Protein AF-A0A3B8U9B1-F1 (afdb_monomer)

Secondary structure (DSSP, 8-state):
-----------------------PPPTTTTTS-HHHHHHHHHH-HHHHHHHHHTPPPPHHHHHHHHHTT--HHHHHHHHHHHT------HHHHHHHHHTT--HHHHHHHHHTT--

Mean predicted aligned error: 13.84 Å

pLDDT: mean 71.81, std 15.39, range [38.66, 90.25]

Structure (mmCIF, N/CA/C/O backbone):
data_AF-A0A3B8U9B1-F1
#
_entry.id   AF-A0A3B8U9B1-F1
#
loop_
_atom_site.group_PDB
_atom_site.id
_atom_site.type_symbol
_atom_site.label_atom_id
_atom_site.label_alt_id
_atom_site.label_comp_id
_atom_site.label_asym_id
_atom_site.label_entity_id
_atom_site.label_seq_id
_atom_site.pdbx_PDB_ins_code
_atom_site.Cartn_x
_atom_site.Cartn_y
_atom_site.Cartn_z
_atom_site.occupancy
_atom_site.B_iso_or_equiv
_atom_site.auth_seq_id
_atom_site.auth_comp_id
_atom_site.auth_asym_id
_atom_site.auth_atom_id
_atom_site.pdbx_PDB_model_num
ATOM 1 N N . MET A 1 1 ? 57.420 -2.808 -45.187 1.00 48.25 1 MET A N 1
ATOM 2 C CA . MET A 1 1 ? 58.116 -1.742 -44.426 1.00 48.25 1 MET A CA 1
ATOM 3 C C . MET A 1 1 ? 57.810 -0.392 -45.073 1.00 48.25 1 MET A C 1
ATOM 5 O O . MET A 1 1 ? 57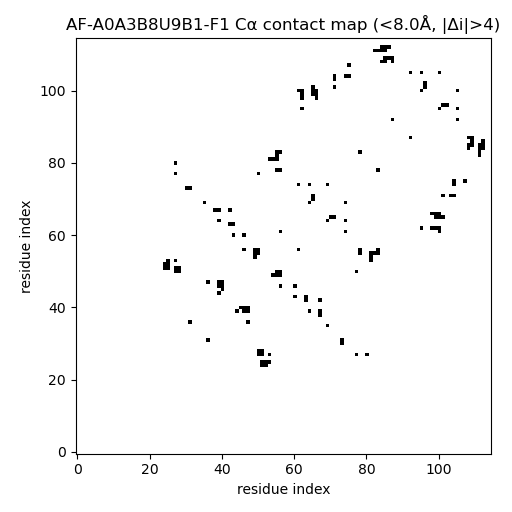.892 -0.339 -46.291 1.00 48.25 1 MET A O 1
ATOM 9 N N . LYS A 1 2 ? 57.519 0.640 -44.249 1.00 44.72 2 LYS A N 1
ATOM 10 C CA . LYS A 1 2 ? 57.112 2.051 -44.531 1.00 44.72 2 LYS A CA 1
ATOM 11 C C . LYS A 1 2 ? 55.603 2.256 -44.800 1.00 44.72 2 LYS A C 1
ATOM 13 O O . LYS A 1 2 ? 55.149 1.988 -45.898 1.00 44.72 2 LYS A O 1
ATOM 18 N N . LEU A 1 3 ? 54.751 2.437 -43.780 1.00 45.53 3 LEU A N 1
ATOM 19 C CA . LEU A 1 3 ? 54.509 3.591 -42.871 1.00 45.53 3 LEU A CA 1
ATOM 20 C C . LEU A 1 3 ? 53.691 4.743 -43.499 1.00 45.53 3 LEU A C 1
ATOM 22 O O . LEU A 1 3 ? 54.207 5.458 -44.345 1.00 45.53 3 LEU A O 1
ATOM 26 N N . LEU A 1 4 ? 52.469 4.901 -42.957 1.00 54.50 4 LEU A N 1
ATOM 27 C CA . LEU A 1 4 ? 51.778 6.131 -42.509 1.00 54.50 4 LEU A CA 1
ATOM 28 C C . LEU A 1 4 ? 51.647 7.334 -43.460 1.00 54.50 4 LEU A C 1
ATOM 30 O O . LEU A 1 4 ? 52.647 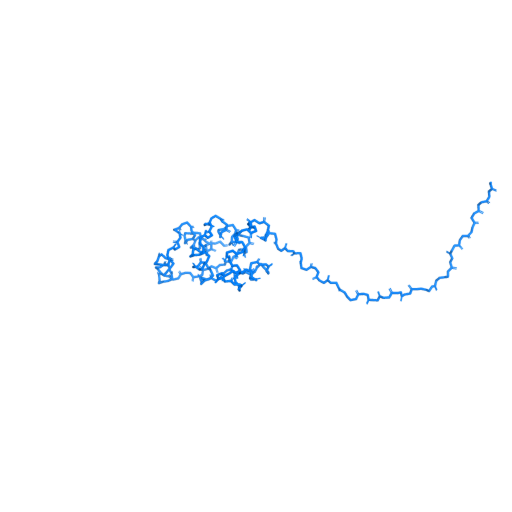7.954 -43.787 1.00 54.50 4 LEU A O 1
ATOM 34 N N . TYR A 1 5 ? 50.400 7.777 -43.687 1.00 42.12 5 TYR A N 1
ATOM 35 C CA . TYR A 1 5 ? 49.967 9.185 -43.540 1.00 42.12 5 TYR A CA 1
ATOM 36 C C . TYR A 1 5 ? 48.419 9.256 -43.582 1.00 42.12 5 TYR A C 1
ATOM 38 O O . TYR A 1 5 ? 47.808 8.951 -44.597 1.00 42.12 5 TYR A O 1
ATOM 46 N N . TRP A 1 6 ? 47.757 9.321 -42.421 1.00 42.62 6 TRP A N 1
ATOM 47 C CA . TRP A 1 6 ? 47.062 10.513 -41.888 1.00 42.62 6 TRP A CA 1
ATOM 48 C C . TRP A 1 6 ? 45.750 10.895 -42.606 1.00 42.62 6 TRP A C 1
ATOM 50 O O . TRP A 1 6 ? 45.726 11.673 -43.552 1.00 42.62 6 TRP A O 1
ATOM 60 N N . CYS A 1 7 ? 44.644 10.372 -42.060 1.00 45.66 7 CYS A N 1
ATOM 61 C CA . CYS A 1 7 ? 43.281 10.886 -42.211 1.00 45.66 7 CYS A CA 1
ATOM 62 C C . CYS A 1 7 ? 43.171 12.276 -41.565 1.00 45.66 7 CYS A C 1
ATOM 64 O O . CYS A 1 7 ? 43.306 12.383 -40.348 1.00 45.66 7 CYS A O 1
ATOM 66 N N . LEU A 1 8 ? 42.874 13.315 -42.344 1.00 52.56 8 LEU A N 1
ATOM 67 C CA . LEU A 1 8 ? 42.456 14.627 -41.841 1.00 52.56 8 LEU A CA 1
ATOM 68 C C . LEU A 1 8 ? 41.624 15.340 -42.915 1.00 52.56 8 LEU A C 1
ATOM 70 O O . LEU A 1 8 ? 42.009 15.317 -44.079 1.00 52.56 8 LEU A O 1
ATOM 74 N N . LEU A 1 9 ? 40.533 15.988 -42.474 1.00 52.62 9 LEU A N 1
ATOM 75 C CA . LEU A 1 9 ? 39.408 16.613 -43.208 1.00 52.62 9 LEU A CA 1
ATOM 76 C C . LEU A 1 9 ? 38.190 15.668 -43.288 1.00 52.62 9 LEU A C 1
ATOM 78 O O . LEU A 1 9 ? 38.068 14.866 -44.198 1.00 52.62 9 LEU A O 1
ATOM 82 N N . GLY A 1 10 ? 37.255 15.632 -42.336 1.00 53.62 10 GLY A N 1
ATOM 83 C CA . GLY A 1 10 ? 36.766 16.714 -41.481 1.00 53.62 10 GLY A CA 1
ATOM 84 C C . GLY A 1 10 ? 35.449 17.271 -42.026 1.00 53.62 10 GLY A C 1
ATOM 85 O O . GLY A 1 10 ? 35.415 18.420 -42.445 1.00 53.62 10 GLY A O 1
ATOM 86 N N . SER A 1 11 ? 34.389 16.452 -42.061 1.00 57.78 11 SER A N 1
ATOM 87 C CA . SER A 1 11 ? 32.975 16.876 -42.106 1.00 57.78 11 SER A CA 1
ATOM 88 C C . SER A 1 11 ? 32.061 15.655 -42.066 1.00 57.78 11 SER A C 1
ATOM 90 O O . SER A 1 11 ? 31.898 14.993 -43.079 1.00 57.78 11 SER A O 1
ATOM 92 N N . CYS A 1 12 ? 31.475 15.374 -40.903 1.00 38.66 12 CYS A N 1
ATOM 93 C CA . CYS A 1 12 ? 30.257 14.575 -40.723 1.00 38.66 12 CYS A CA 1
ATOM 94 C C . CYS A 1 12 ? 29.699 14.908 -39.326 1.00 38.66 12 CYS A C 1
ATOM 96 O O . CYS A 1 12 ? 29.826 14.110 -38.401 1.00 38.66 12 CYS A O 1
ATOM 98 N N . ILE A 1 13 ? 29.116 16.098 -39.129 1.00 52.50 13 ILE A N 1
ATOM 99 C CA . ILE A 1 13 ? 28.228 16.321 -37.975 1.00 52.50 13 ILE A CA 1
ATOM 100 C C . ILE A 1 13 ? 26.898 15.618 -38.261 1.00 52.50 13 ILE A C 1
ATOM 102 O O . ILE A 1 13 ? 25.911 16.216 -38.679 1.00 52.50 13 ILE A O 1
ATOM 106 N N . ALA A 1 14 ? 26.913 14.296 -38.116 1.00 49.34 14 ALA A N 1
ATOM 107 C CA . ALA A 1 14 ? 25.725 13.472 -38.179 1.00 49.34 14 ALA A CA 1
ATOM 108 C C . ALA A 1 14 ? 25.007 13.536 -36.825 1.00 49.34 14 ALA A C 1
ATOM 110 O O . ALA A 1 14 ? 25.492 13.002 -35.835 1.00 49.34 14 ALA A O 1
ATOM 111 N N . GLY A 1 15 ? 23.840 14.179 -36.826 1.00 47.78 15 GLY A N 1
ATOM 112 C CA . GLY A 1 15 ? 22.735 13.856 -35.931 1.00 47.78 15 GLY A CA 1
ATOM 113 C C . GLY A 1 15 ? 22.897 14.281 -34.475 1.00 47.78 15 GLY A C 1
ATOM 114 O O . GLY A 1 15 ? 23.423 13.544 -33.646 1.00 47.78 15 GLY A O 1
ATOM 115 N N . TYR A 1 16 ? 22.260 15.395 -34.121 1.00 53.12 16 TYR A N 1
ATOM 116 C CA . TYR A 1 16 ? 21.665 15.528 -32.795 1.00 53.12 16 TYR A CA 1
ATOM 117 C C . TYR A 1 16 ? 20.553 14.478 -32.687 1.00 53.12 16 TYR A C 1
ATOM 119 O O . TYR A 1 16 ? 19.399 14.728 -33.029 1.00 53.12 16 TYR A O 1
ATOM 127 N N . ALA A 1 17 ? 20.921 13.261 -32.289 1.00 49.94 17 ALA A N 1
ATOM 128 C CA . ALA A 1 17 ? 19.967 12.239 -31.906 1.00 49.94 17 ALA A CA 1
ATOM 129 C C . ALA A 1 17 ? 19.359 12.651 -30.561 1.00 49.94 17 ALA A C 1
ATOM 131 O O . ALA A 1 17 ? 19.912 12.417 -29.486 1.00 49.94 17 ALA A O 1
ATOM 132 N N . GLN A 1 18 ? 18.216 13.321 -30.654 1.00 47.94 18 GLN A N 1
ATOM 133 C CA . GLN A 1 18 ? 17.262 13.493 -29.574 1.00 47.94 18 GLN A CA 1
ATOM 134 C C . GLN A 1 18 ? 16.860 12.105 -29.033 1.00 47.94 18 GLN A C 1
ATOM 136 O O . GLN A 1 18 ? 16.124 11.389 -29.697 1.00 47.94 18 GLN A O 1
ATOM 141 N N . GLN A 1 19 ? 17.384 11.780 -27.844 1.00 52.50 19 GLN A N 1
ATOM 142 C CA . GLN A 1 19 ? 16.882 10.907 -26.762 1.00 52.50 19 GLN A CA 1
ATOM 143 C C . GLN A 1 19 ? 16.344 9.499 -27.104 1.00 52.50 19 GLN A C 1
ATOM 145 O O . GLN A 1 19 ? 15.504 9.299 -27.973 1.00 52.50 19 GLN A O 1
ATOM 150 N N . PRO A 1 20 ? 16.673 8.520 -26.250 1.00 41.50 20 PRO A N 1
ATOM 151 C CA . PRO A 1 20 ? 15.636 8.124 -25.300 1.00 41.50 20 PRO A CA 1
ATOM 152 C C . PRO A 1 20 ? 16.112 8.366 -23.874 1.00 41.50 20 PRO A C 1
ATOM 154 O O . PRO A 1 20 ? 17.146 7.858 -23.444 1.00 41.50 20 PRO A O 1
ATOM 157 N N . SER A 1 21 ? 15.322 9.116 -23.114 1.00 48.72 21 SER A N 1
ATOM 158 C CA . SER A 1 21 ? 15.267 8.974 -21.667 1.00 48.72 21 SER A CA 1
ATOM 159 C C . SER A 1 21 ? 14.830 7.541 -21.368 1.00 48.72 21 SER A C 1
ATOM 161 O O . SER A 1 21 ? 13.644 7.253 -21.222 1.00 48.72 21 SER A O 1
ATOM 163 N N . PHE A 1 22 ? 15.791 6.622 -21.340 1.00 43.81 22 PHE A N 1
ATOM 164 C CA . PHE A 1 22 ? 15.627 5.348 -20.672 1.00 43.81 22 PHE A CA 1
ATOM 165 C C . PHE A 1 22 ? 15.546 5.676 -19.189 1.00 43.81 22 PHE A C 1
ATOM 167 O O . PHE A 1 22 ? 16.558 5.762 -18.493 1.00 43.81 22 PHE A O 1
ATOM 174 N N . SER A 1 23 ? 14.329 5.938 -18.722 1.00 50.22 23 SER A N 1
ATOM 175 C CA . SER A 1 23 ? 13.978 5.760 -17.325 1.00 50.22 23 SER A CA 1
ATOM 176 C C . SER A 1 23 ? 14.409 4.338 -16.993 1.00 50.22 23 SER A C 1
ATOM 178 O O . SER A 1 23 ? 13.771 3.381 -17.431 1.00 50.22 23 SER A O 1
ATOM 180 N N . ALA A 1 24 ? 15.562 4.180 -16.342 1.00 51.91 24 ALA A N 1
ATOM 181 C CA . ALA A 1 24 ? 15.961 2.887 -15.819 1.00 51.91 24 ALA A CA 1
ATOM 182 C C . ALA A 1 24 ? 14.762 2.361 -15.019 1.00 51.91 24 ALA A C 1
ATOM 184 O O . ALA A 1 24 ? 14.232 3.138 -14.215 1.00 51.91 24 ALA A O 1
ATOM 185 N N . PRO A 1 25 ? 14.291 1.118 -15.247 1.00 47.72 25 PRO A N 1
ATOM 186 C CA . PRO A 1 25 ? 13.229 0.574 -14.426 1.00 47.72 25 PRO A CA 1
ATOM 187 C C . PRO A 1 25 ? 13.721 0.682 -12.992 1.00 47.72 25 PRO A C 1
ATOM 189 O O . PRO A 1 25 ? 14.797 0.187 -12.635 1.00 47.72 25 PRO A O 1
ATOM 192 N N . SER A 1 26 ? 12.980 1.461 -12.214 1.00 50.31 26 SER A N 1
ATOM 193 C CA . SE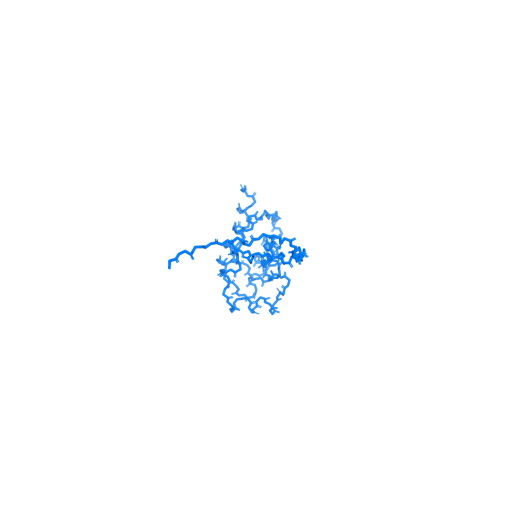R A 1 26 ? 13.248 1.677 -10.808 1.00 50.31 26 SER A CA 1
ATOM 194 C C . SER A 1 26 ? 13.470 0.297 -10.181 1.00 50.31 26 SER A C 1
ATOM 196 O O . SER A 1 26 ? 12.721 -0.645 -10.436 1.00 50.31 26 SER A O 1
ATOM 198 N N . ARG A 1 27 ? 14.551 0.125 -9.408 1.00 50.44 27 ARG A N 1
ATOM 199 C CA . ARG A 1 27 ? 14.978 -1.172 -8.825 1.00 50.44 27 ARG A CA 1
ATOM 200 C C . ARG A 1 27 ? 13.902 -1.842 -7.947 1.00 50.44 27 ARG A C 1
ATOM 202 O O . ARG A 1 27 ? 14.090 -2.969 -7.505 1.00 50.44 27 ARG A O 1
ATOM 209 N N . ALA A 1 28 ? 12.770 -1.175 -7.731 1.00 50.59 28 ALA A N 1
ATOM 210 C CA . ALA A 1 28 ? 11.552 -1.721 -7.154 1.00 50.59 28 ALA A CA 1
ATOM 211 C C . ALA A 1 28 ? 10.838 -2.738 -8.075 1.00 50.59 28 ALA A C 1
ATOM 213 O O . ALA A 1 28 ? 10.219 -3.680 -7.589 1.00 50.59 28 ALA A O 1
ATOM 214 N N . ALA A 1 29 ? 10.964 -2.607 -9.401 1.00 49.94 29 ALA A N 1
ATOM 215 C CA . ALA A 1 29 ? 10.311 -3.479 -10.378 1.00 49.94 29 ALA A CA 1
ATOM 216 C C . ALA A 1 29 ? 10.857 -4.918 -10.402 1.00 49.94 29 ALA A C 1
ATOM 218 O O . ALA A 1 29 ? 10.148 -5.813 -10.860 1.00 49.94 29 ALA A O 1
ATOM 219 N N . SER A 1 30 ? 12.089 -5.144 -9.927 1.00 52.50 30 SER A N 1
ATOM 220 C CA . SER A 1 30 ? 12.774 -6.445 -9.983 1.00 52.50 30 SER A CA 1
ATOM 221 C C . SER A 1 30 ? 12.461 -7.397 -8.825 1.00 52.50 30 SER A C 1
ATOM 223 O O . SER A 1 30 ? 12.879 -8.548 -8.896 1.00 52.50 30 SER A O 1
ATOM 225 N N . SER A 1 31 ? 11.762 -6.952 -7.769 1.00 55.41 31 SER A N 1
ATOM 226 C CA . SER A 1 31 ? 11.343 -7.845 -6.668 1.00 55.41 31 SER A CA 1
ATOM 227 C C . SER A 1 31 ? 9.900 -8.342 -6.800 1.00 55.41 31 SER A C 1
ATOM 229 O O . SER A 1 31 ? 9.542 -9.323 -6.154 1.00 55.41 31 SER A O 1
ATOM 231 N N . LEU A 1 32 ? 9.094 -7.727 -7.675 1.00 63.31 32 LEU A N 1
ATOM 232 C CA . LEU A 1 32 ? 7.784 -8.261 -8.033 1.00 63.31 32 LEU A CA 1
ATOM 233 C C . LEU A 1 32 ? 7.940 -9.358 -9.082 1.00 63.31 32 LEU A C 1
ATOM 235 O O . LEU A 1 32 ? 8.374 -9.089 -10.207 1.00 63.31 32 LEU A O 1
ATOM 239 N N . ASP A 1 33 ? 7.542 -10.578 -8.722 1.00 69.00 33 ASP A N 1
ATOM 240 C CA . ASP A 1 33 ? 7.487 -11.690 -9.661 1.00 69.00 33 ASP A CA 1
ATOM 241 C C . ASP A 1 33 ? 6.553 -11.363 -10.841 1.00 69.00 33 ASP A C 1
ATOM 243 O O . ASP A 1 33 ? 5.603 -10.573 -10.750 1.00 69.00 33 ASP A O 1
ATOM 247 N N . THR A 1 34 ? 6.816 -11.983 -11.991 1.00 74.62 34 THR A N 1
ATOM 248 C CA . THR A 1 34 ? 5.994 -11.783 -13.195 1.00 74.62 34 THR A CA 1
ATOM 249 C C . THR A 1 34 ? 4.532 -12.173 -12.949 1.00 74.62 34 THR A C 1
ATOM 251 O O . THR A 1 34 ? 3.625 -11.595 -13.556 1.00 74.62 34 THR A O 1
ATOM 254 N N . GLN A 1 35 ? 4.286 -13.138 -12.061 1.00 72.56 35 GLN A N 1
ATOM 255 C CA . GLN A 1 35 ? 2.950 -13.576 -11.686 1.00 72.56 35 GLN A CA 1
ATOM 256 C C . GLN A 1 35 ? 2.205 -12.511 -10.878 1.00 72.56 35 GLN A C 1
ATOM 258 O O . GLN A 1 35 ? 1.086 -12.145 -11.247 1.00 72.56 35 GLN A O 1
ATOM 263 N N . ASP A 1 36 ? 2.843 -11.957 -9.850 1.00 73.94 36 ASP A N 1
ATOM 264 C CA . ASP A 1 36 ? 2.278 -10.890 -9.018 1.00 73.94 36 ASP A CA 1
ATOM 265 C C . ASP A 1 36 ? 1.937 -9.660 -9.859 1.00 73.94 36 ASP A C 1
ATOM 267 O O . ASP A 1 36 ? 0.829 -9.118 -9.784 1.00 73.94 36 ASP A O 1
ATOM 271 N N . ARG A 1 37 ? 2.832 -9.296 -10.786 1.00 75.62 37 ARG A N 1
ATOM 272 C CA . ARG A 1 37 ? 2.591 -8.206 -11.738 1.00 75.62 37 ARG A CA 1
ATOM 273 C C . ARG A 1 37 ? 1.347 -8.446 -12.593 1.00 75.62 37 ARG A C 1
ATOM 275 O O . ARG A 1 37 ? 0.584 -7.511 -12.818 1.00 75.62 37 ARG A O 1
ATOM 282 N N . LYS A 1 38 ? 1.102 -9.674 -13.062 1.00 76.25 38 LYS A N 1
ATOM 283 C CA . LYS A 1 38 ? -0.097 -9.998 -13.860 1.00 76.25 38 LYS A CA 1
ATOM 284 C C . LYS A 1 38 ? -1.378 -9.900 -13.042 1.00 76.25 38 LYS A C 1
ATOM 286 O O . LYS A 1 38 ? -2.381 -9.415 -13.565 1.00 76.25 38 LYS A O 1
ATOM 291 N N . VAL A 1 39 ? -1.361 -10.357 -11.790 1.00 78.81 39 VAL A N 1
ATOM 292 C CA . VAL A 1 39 ? -2.519 -10.244 -10.891 1.00 78.81 39 VAL A CA 1
ATOM 293 C C . VAL A 1 39 ? -2.833 -8.770 -10.644 1.00 78.81 39 VAL A C 1
ATOM 295 O O . VAL A 1 39 ? -3.972 -8.346 -10.834 1.00 78.81 39 VAL A O 1
ATOM 298 N N . MET A 1 40 ? -1.811 -7.964 -10.359 1.00 75.44 40 MET A N 1
ATOM 299 C CA . MET A 1 40 ? -1.955 -6.524 -10.147 1.00 75.44 40 MET A CA 1
ATOM 300 C C . MET A 1 40 ? -2.373 -5.773 -11.401 1.00 75.44 40 MET A C 1
ATOM 302 O O . MET A 1 40 ? -3.181 -4.858 -11.327 1.00 75.44 40 MET A O 1
ATOM 306 N N . GLN A 1 41 ? -1.866 -6.150 -12.572 1.00 78.31 41 GLN A N 1
ATOM 307 C CA . GLN A 1 41 ? -2.259 -5.498 -13.816 1.00 78.31 41 GLN A CA 1
ATOM 308 C C . GLN A 1 41 ? -3.728 -5.775 -14.152 1.00 78.31 41 GLN A C 1
ATOM 310 O O . GLN A 1 41 ? -4.387 -4.934 -14.756 1.00 78.31 41 GLN A O 1
ATOM 315 N N . ARG A 1 42 ? -4.265 -6.921 -13.714 1.00 77.50 42 ARG A N 1
ATOM 316 C CA . ARG A 1 42 ? -5.693 -7.241 -13.827 1.00 77.50 42 ARG A CA 1
ATOM 317 C C . ARG A 1 42 ? -6.537 -6.517 -12.782 1.00 77.50 42 ARG A C 1
ATOM 319 O O . ARG A 1 42 ? -7.611 -6.030 -13.120 1.00 77.50 42 ARG A O 1
ATOM 326 N N . SER A 1 43 ? -6.079 -6.447 -11.533 1.00 74.81 43 SER A N 1
ATOM 327 C CA . SER A 1 43 ? -6.860 -5.869 -10.434 1.00 74.81 43 SER A CA 1
ATOM 328 C C . SER A 1 43 ? -6.743 -4.346 -10.348 1.00 74.81 43 SER A C 1
ATOM 330 O O . SER A 1 43 ? -7.704 -3.661 -9.991 1.00 74.81 43 SER A O 1
ATOM 332 N N . SER A 1 44 ? -5.576 -3.780 -10.650 1.00 72.31 44 SER A N 1
ATOM 333 C CA . SER A 1 44 ? -5.279 -2.346 -10.596 1.00 72.31 44 SER A CA 1
ATOM 334 C C . SER A 1 44 ? -4.075 -1.944 -11.469 1.00 72.31 44 SER A C 1
ATOM 336 O O . SER A 1 44 ? -2.967 -1.759 -10.961 1.00 72.31 44 SER 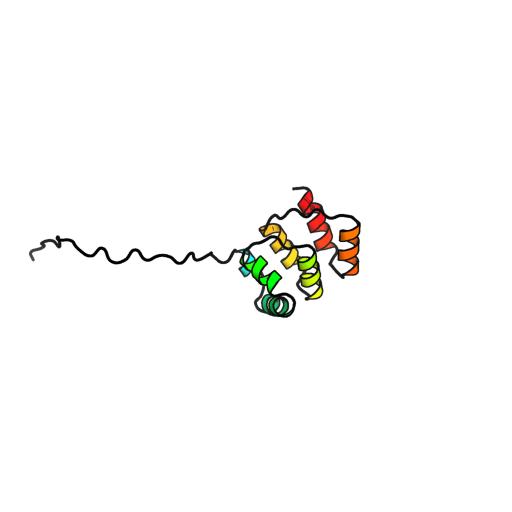A O 1
ATOM 338 N N . PRO A 1 45 ? -4.310 -1.663 -12.769 1.00 75.81 45 PRO A N 1
ATOM 339 C CA . PRO A 1 45 ? -3.277 -1.193 -13.699 1.00 75.81 45 PRO A CA 1
ATOM 340 C C . PRO A 1 45 ? -2.551 0.060 -13.193 1.00 75.81 45 PRO A C 1
ATOM 342 O O . PRO A 1 45 ? -1.330 0.145 -13.240 1.00 75.81 45 PRO A O 1
ATOM 345 N N . ARG A 1 46 ? -3.305 0.999 -12.601 1.00 77.00 46 ARG A N 1
ATOM 346 C CA . ARG A 1 46 ? -2.759 2.259 -12.071 1.00 77.00 46 ARG A CA 1
ATOM 347 C C . ARG A 1 46 ? -1.763 2.063 -10.933 1.00 77.00 46 ARG A C 1
ATOM 349 O O . ARG A 1 46 ? -0.899 2.912 -10.741 1.00 77.00 46 ARG A O 1
ATOM 356 N N . THR A 1 47 ? -1.907 0.994 -10.156 1.00 77.94 47 THR A N 1
ATOM 357 C CA . THR A 1 47 ? -0.979 0.686 -9.066 1.00 77.94 47 THR A CA 1
ATOM 358 C C . THR A 1 47 ? 0.338 0.170 -9.635 1.00 77.94 47 THR A C 1
ATOM 360 O O . THR A 1 47 ? 1.393 0.610 -9.197 1.00 77.94 47 THR A O 1
ATOM 363 N N . VAL A 1 48 ? 0.283 -0.667 -10.676 1.00 74.25 48 VAL A N 1
ATOM 364 C CA . VAL A 1 48 ? 1.479 -1.142 -11.391 1.00 74.25 48 VAL A CA 1
ATOM 365 C C . VAL A 1 48 ? 2.223 0.016 -12.052 1.00 74.25 48 VAL A C 1
ATOM 367 O O . VAL A 1 48 ? 3.437 0.099 -11.911 1.00 74.25 48 VAL A O 1
ATOM 370 N N . ASP A 1 49 ? 1.510 0.945 -12.695 1.00 79.06 49 ASP A N 1
ATOM 371 C CA . ASP A 1 49 ? 2.131 2.124 -13.315 1.00 79.06 49 ASP A CA 1
ATOM 372 C C . ASP A 1 49 ? 2.846 3.002 -12.280 1.00 79.06 49 ASP A C 1
ATOM 374 O O . ASP A 1 49 ? 3.952 3.476 -12.520 1.00 79.06 49 ASP A O 1
ATOM 378 N N . ARG A 1 50 ? 2.236 3.205 -11.103 1.00 77.25 50 ARG A N 1
ATOM 379 C CA . ARG A 1 50 ? 2.892 3.907 -9.991 1.00 77.25 50 ARG A CA 1
ATOM 380 C C . ARG A 1 50 ? 4.145 3.177 -9.535 1.00 77.25 50 ARG A C 1
ATOM 382 O O . ARG A 1 50 ? 5.172 3.814 -9.334 1.00 77.25 50 ARG A O 1
ATOM 389 N N . MET A 1 51 ? 4.064 1.856 -9.417 1.00 74.56 51 MET A N 1
ATOM 390 C CA . MET A 1 51 ? 5.196 1.042 -8.991 1.00 74.56 51 MET A CA 1
ATOM 391 C C . MET A 1 51 ? 6.358 1.073 -9.975 1.00 74.56 51 MET A C 1
ATOM 393 O O . MET A 1 51 ? 7.511 1.142 -9.562 1.00 74.56 51 MET A O 1
ATOM 397 N N . ASP A 1 52 ? 6.055 1.096 -11.269 1.00 75.31 52 ASP A N 1
ATOM 398 C CA . ASP A 1 52 ? 7.050 1.217 -12.331 1.00 75.31 52 ASP A CA 1
ATOM 399 C C . ASP A 1 52 ? 7.732 2.594 -12.316 1.00 75.31 52 ASP A C 1
ATOM 401 O O . ASP A 1 52 ? 8.959 2.707 -12.404 1.00 75.31 52 ASP A O 1
ATOM 405 N N . ARG A 1 53 ? 6.938 3.648 -12.085 1.00 74.81 53 ARG A N 1
ATOM 406 C CA . ARG A 1 53 ? 7.424 5.026 -11.930 1.00 74.81 53 ARG A CA 1
ATOM 407 C C . ARG A 1 53 ? 8.155 5.284 -10.610 1.00 74.81 53 ARG A C 1
ATOM 409 O O . ARG A 1 53 ? 8.800 6.321 -10.490 1.00 74.81 53 ARG A O 1
ATOM 416 N N . GLY A 1 54 ? 8.081 4.369 -9.641 1.00 69.75 54 GLY A N 1
ATOM 417 C CA . GLY A 1 54 ? 8.614 4.582 -8.293 1.00 69.75 54 GLY A CA 1
ATOM 418 C C . GLY A 1 54 ? 7.796 5.585 -7.470 1.00 69.75 54 GLY A C 1
ATOM 419 O O . GLY A 1 54 ? 8.319 6.185 -6.534 1.00 69.75 54 GLY A O 1
ATOM 420 N N . ASP A 1 55 ? 6.526 5.789 -7.826 1.00 77.25 55 A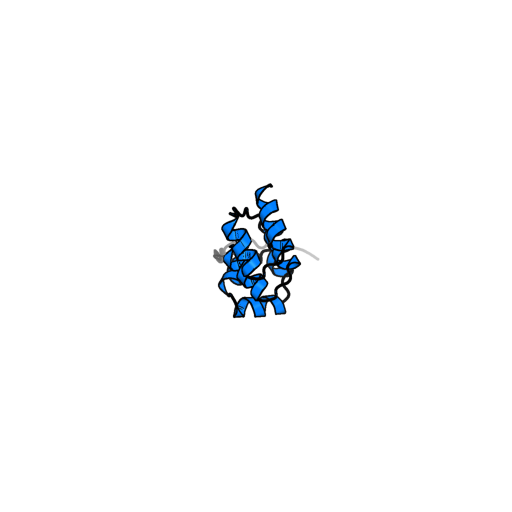SP A N 1
ATOM 421 C CA . ASP A 1 55 ? 5.612 6.658 -7.091 1.00 77.25 55 ASP A CA 1
ATOM 422 C C . ASP A 1 55 ? 5.232 6.034 -5.729 1.00 77.25 55 ASP A C 1
ATOM 424 O O . ASP A 1 55 ? 5.151 4.801 -5.607 1.00 77.25 55 ASP A O 1
ATOM 428 N N . PRO A 1 56 ? 4.909 6.866 -4.718 1.00 77.44 56 PRO A N 1
ATOM 429 C CA . PRO A 1 56 ? 4.268 6.412 -3.490 1.00 77.44 56 PRO A CA 1
ATOM 430 C C . PRO A 1 56 ? 3.017 5.580 -3.786 1.00 77.44 56 PRO A C 1
ATOM 432 O O . PRO A 1 56 ? 2.160 5.983 -4.585 1.00 77.44 56 PRO A O 1
ATOM 435 N N . LEU A 1 57 ? 2.858 4.456 -3.086 1.00 82.00 57 LEU A N 1
ATOM 436 C CA . LEU A 1 57 ? 1.561 3.786 -3.036 1.00 82.00 57 LEU A CA 1
ATOM 437 C C . LEU A 1 57 ? 0.582 4.678 -2.275 1.00 82.00 57 LEU A C 1
ATOM 439 O O . LEU A 1 57 ? 0.956 5.387 -1.350 1.00 82.00 57 LEU A O 1
ATOM 443 N N . THR A 1 58 ? -0.688 4.672 -2.660 1.00 83.69 58 THR A N 1
ATOM 444 C CA . THR A 1 58 ? -1.735 5.312 -1.855 1.00 83.69 58 THR A CA 1
ATOM 445 C C . THR A 1 58 ? -2.391 4.294 -0.932 1.00 83.69 58 THR A C 1
ATOM 447 O O . THR A 1 58 ? -2.312 3.089 -1.162 1.00 83.69 58 THR A O 1
ATOM 450 N N . LEU A 1 59 ? -3.121 4.768 0.080 1.00 83.50 59 LEU A N 1
ATOM 451 C CA . LEU A 1 59 ? -3.900 3.905 0.976 1.00 83.50 59 LEU A CA 1
ATOM 452 C C . LEU A 1 59 ? -4.797 2.917 0.207 1.00 83.50 59 LEU A C 1
ATOM 454 O O . LEU A 1 59 ? -4.890 1.740 0.538 1.00 83.50 59 LEU A O 1
ATOM 458 N N . ASN A 1 60 ? -5.432 3.409 -0.859 1.00 84.44 60 ASN A N 1
ATOM 459 C CA . ASN A 1 60 ? -6.313 2.614 -1.705 1.00 84.44 60 ASN A CA 1
ATOM 460 C C . ASN A 1 60 ? -5.539 1.572 -2.522 1.00 84.44 60 ASN A C 1
ATOM 462 O O . ASN A 1 60 ? -6.059 0.489 -2.773 1.00 84.44 60 ASN A O 1
ATOM 466 N N . ASP A 1 61 ? -4.313 1.900 -2.938 1.00 83.62 61 ASP A N 1
ATOM 467 C CA . ASP A 1 61 ? -3.437 0.955 -3.626 1.00 83.62 61 ASP A CA 1
ATOM 468 C C . ASP A 1 61 ? -3.039 -0.179 -2.673 1.00 83.62 61 ASP A C 1
ATOM 470 O O . ASP A 1 61 ? -3.187 -1.335 -3.042 1.00 83.62 61 ASP A O 1
ATOM 474 N N . VAL A 1 62 ? -2.657 0.119 -1.425 1.00 84.50 62 VAL A N 1
ATOM 475 C CA . VAL A 1 62 ? -2.322 -0.904 -0.412 1.00 84.50 62 VAL A CA 1
ATOM 476 C C . VAL A 1 62 ? -3.490 -1.864 -0.165 1.00 84.50 62 VAL A C 1
ATOM 478 O O . VAL A 1 62 ? -3.298 -3.079 -0.169 1.00 84.50 62 VAL A O 1
ATOM 481 N N . ILE A 1 63 ? -4.713 -1.339 -0.032 1.00 87.31 63 ILE A N 1
ATOM 482 C CA . ILE A 1 63 ? -5.926 -2.162 0.103 1.00 87.31 63 ILE A CA 1
ATOM 483 C C . ILE A 1 63 ? -6.070 -3.114 -1.086 1.00 87.31 63 ILE A C 1
ATOM 485 O O . ILE A 1 63 ? -6.264 -4.314 -0.909 1.00 87.31 63 ILE A O 1
ATOM 489 N N . LYS A 1 64 ? -5.935 -2.591 -2.306 1.00 85.50 64 LYS A N 1
ATOM 490 C CA . LYS A 1 64 ? -6.062 -3.379 -3.536 1.00 85.50 64 LYS A CA 1
ATOM 491 C C . LYS A 1 64 ? -4.963 -4.421 -3.675 1.00 85.50 64 LYS A C 1
ATOM 493 O O . LYS A 1 64 ? -5.247 -5.512 -4.158 1.00 85.50 64 LYS A O 1
ATOM 498 N N . LEU A 1 65 ? -3.738 -4.110 -3.258 1.00 81.81 65 LEU A N 1
ATOM 499 C CA . LEU A 1 65 ? -2.619 -5.053 -3.259 1.00 81.81 65 LEU A CA 1
ATOM 500 C C . LEU A 1 65 ? -2.893 -6.219 -2.313 1.00 81.81 65 LEU A C 1
ATOM 502 O O . LEU A 1 65 ? -2.797 -7.372 -2.728 1.00 81.81 65 LEU A O 1
ATOM 506 N N . SER A 1 66 ? -3.344 -5.915 -1.097 1.00 84.69 66 SER A N 1
ATOM 507 C CA . SER A 1 66 ? -3.715 -6.936 -0.119 1.00 84.69 66 SER A CA 1
ATOM 508 C C . SER A 1 66 ? -4.887 -7.792 -0.608 1.00 84.69 66 SER A C 1
ATOM 510 O O . SER A 1 66 ? -4.837 -9.016 -0.544 1.00 84.69 66 SER A O 1
ATOM 512 N N . GLN A 1 67 ? -5.920 -7.171 -1.186 1.00 83.75 67 GLN A N 1
ATOM 513 C CA . GLN A 1 67 ? -7.072 -7.878 -1.766 1.00 83.75 67 GLN A CA 1
ATOM 514 C C . GLN A 1 67 ? -6.715 -8.707 -3.005 1.00 83.75 67 GLN A C 1
ATOM 516 O O . GLN A 1 67 ? -7.394 -9.682 -3.315 1.00 83.75 67 GLN A O 1
ATOM 521 N N . SER A 1 68 ? -5.655 -8.325 -3.718 1.00 79.25 68 SER A N 1
ATOM 522 C CA . SER A 1 68 ? -5.131 -9.077 -4.861 1.00 79.25 68 SER A CA 1
ATOM 523 C C . SER A 1 68 ? -4.332 -10.311 -4.434 1.00 79.25 68 SER A C 1
ATOM 525 O O . SER A 1 68 ? -3.939 -11.089 -5.297 1.00 79.25 68 SER A O 1
ATOM 527 N N . GLY A 1 69 ? -4.093 -10.502 -3.131 1.00 76.88 69 GLY A N 1
ATOM 528 C CA . GLY A 1 69 ? -3.303 -11.614 -2.602 1.00 76.88 69 GLY A CA 1
ATOM 529 C C . GLY A 1 69 ? -1.794 -11.425 -2.756 1.00 76.88 69 GLY A C 1
ATOM 530 O O . GLY A 1 69 ? -1.059 -12.407 -2.717 1.00 76.88 69 GLY A O 1
ATOM 531 N N . ILE A 1 70 ? -1.330 -10.185 -2.947 1.00 79.25 70 ILE A N 1
ATOM 532 C CA . ILE A 1 70 ? 0.103 -9.876 -2.961 1.00 79.25 70 ILE A CA 1
ATOM 533 C C . ILE A 1 70 ? 0.651 -10.049 -1.549 1.00 79.25 70 ILE A C 1
ATOM 535 O O . ILE A 1 70 ? 0.043 -9.587 -0.584 1.00 79.25 70 ILE A O 1
ATOM 539 N N . ASN A 1 71 ? 1.813 -10.690 -1.439 1.00 83.69 71 ASN A N 1
ATOM 540 C CA . ASN A 1 71 ? 2.453 -10.915 -0.151 1.00 83.69 71 ASN A CA 1
ATOM 541 C C . ASN A 1 71 ? 2.813 -9.582 0.529 1.00 83.69 71 ASN A C 1
ATOM 543 O O . ASN A 1 71 ? 3.436 -8.705 -0.082 1.00 83.69 71 ASN A O 1
ATOM 547 N N . ASP A 1 72 ? 2.463 -9.477 1.811 1.00 84.69 72 ASP A N 1
ATOM 548 C CA . ASP A 1 72 ? 2.793 -8.378 2.719 1.00 84.69 72 ASP A CA 1
ATOM 549 C C . ASP A 1 72 ? 4.252 -7.917 2.571 1.00 84.69 72 ASP A C 1
ATOM 551 O O . ASP A 1 72 ? 4.525 -6.719 2.520 1.00 84.69 72 ASP A O 1
ATOM 555 N N . ASP A 1 73 ? 5.188 -8.869 2.477 1.00 84.19 73 ASP A N 1
ATOM 556 C CA . ASP A 1 73 ? 6.626 -8.600 2.426 1.00 84.19 73 ASP A CA 1
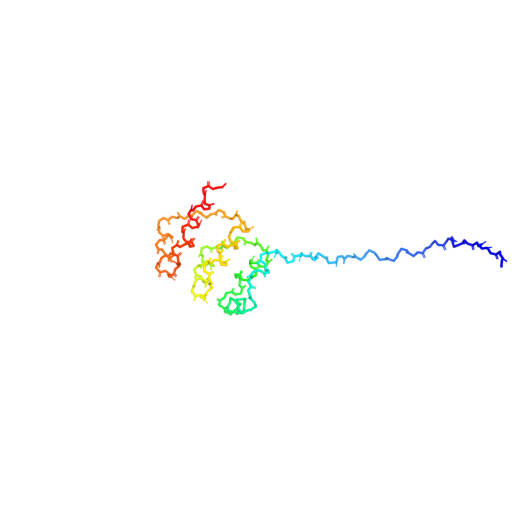ATOM 557 C C . ASP A 1 73 ? 7.023 -7.797 1.174 1.00 84.19 73 ASP A C 1
ATOM 559 O O . ASP A 1 73 ? 7.844 -6.881 1.259 1.00 84.19 73 ASP A O 1
ATOM 563 N N . HIS A 1 74 ? 6.402 -8.071 0.020 1.00 82.38 74 HIS A N 1
ATOM 564 C CA . HIS A 1 74 ? 6.649 -7.311 -1.212 1.00 82.38 74 HIS A CA 1
ATOM 565 C C . HIS A 1 74 ? 6.090 -5.890 -1.115 1.00 82.38 74 HIS A C 1
ATOM 567 O O . HIS A 1 74 ? 6.739 -4.939 -1.556 1.00 82.38 74 HIS A O 1
ATOM 573 N N . ILE A 1 75 ? 4.909 -5.734 -0.505 1.00 83.31 75 ILE A N 1
ATOM 574 C CA . ILE A 1 75 ? 4.296 -4.420 -0.270 1.00 83.31 75 ILE A CA 1
ATOM 575 C C . ILE A 1 75 ? 5.208 -3.595 0.645 1.00 83.31 75 ILE A C 1
ATOM 577 O O . ILE A 1 75 ? 5.567 -2.469 0.304 1.00 83.31 75 ILE A O 1
ATOM 581 N N . ILE A 1 76 ? 5.650 -4.178 1.762 1.00 85.25 76 ILE A N 1
ATOM 582 C CA . ILE A 1 76 ? 6.545 -3.533 2.729 1.00 85.25 76 ILE A CA 1
ATOM 583 C C . ILE A 1 76 ? 7.879 -3.153 2.075 1.00 85.25 76 ILE A C 1
ATOM 585 O O . ILE A 1 76 ? 8.312 -2.009 2.210 1.00 85.25 76 ILE A O 1
ATOM 589 N N . GLN A 1 77 ? 8.520 -4.057 1.323 1.00 83.44 77 GLN A N 1
ATOM 590 C CA . GLN A 1 77 ? 9.766 -3.740 0.614 1.00 83.44 77 GLN A CA 1
ATOM 591 C C . GLN A 1 77 ? 9.601 -2.585 -0.372 1.00 83.44 77 GLN A C 1
ATOM 593 O O . GLN A 1 77 ? 10.468 -1.711 -0.452 1.00 83.44 77 GLN A O 1
ATOM 598 N N . TYR A 1 78 ? 8.492 -2.557 -1.112 1.00 80.00 78 TYR A N 1
ATOM 599 C CA . TYR A 1 78 ? 8.217 -1.465 -2.034 1.00 80.00 78 TYR A CA 1
ATOM 600 C C . TYR A 1 78 ? 8.088 -0.132 -1.282 1.00 80.00 78 TYR A C 1
ATOM 602 O O . TYR A 1 78 ? 8.728 0.853 -1.649 1.00 80.00 78 TYR A O 1
ATOM 610 N N . MET A 1 79 ? 7.334 -0.113 -0.180 1.00 80.69 79 MET A N 1
ATOM 611 C CA . MET A 1 79 ? 7.148 1.087 0.643 1.00 80.69 79 MET A CA 1
ATOM 612 C C . MET A 1 79 ? 8.459 1.566 1.288 1.00 80.69 79 MET A C 1
ATOM 614 O O . MET A 1 79 ? 8.692 2.772 1.369 1.00 80.69 79 MET A O 1
ATOM 618 N N . GLN A 1 80 ? 9.346 0.645 1.686 1.00 81.25 80 GLN A N 1
ATOM 619 C CA . GLN A 1 80 ? 10.706 0.974 2.133 1.00 81.25 80 GLN A CA 1
ATOM 620 C C . GLN A 1 80 ? 11.529 1.622 1.016 1.0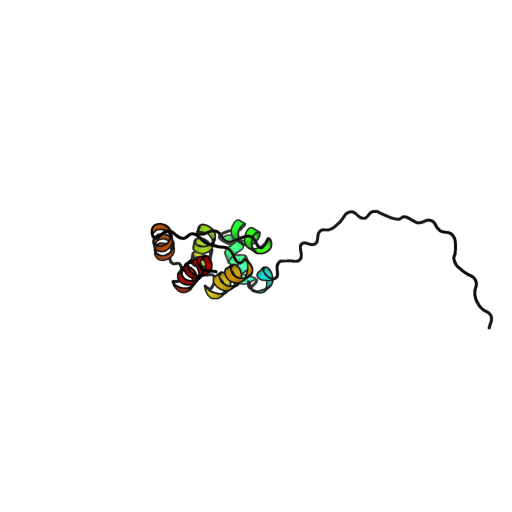0 81.25 80 GLN A C 1
ATOM 622 O O . GLN A 1 80 ? 12.249 2.591 1.260 1.00 81.25 80 GLN A O 1
ATOM 627 N N . SER A 1 81 ? 11.415 1.107 -0.212 1.00 78.06 81 SER A N 1
ATOM 628 C CA . SER A 1 81 ? 12.146 1.632 -1.366 1.00 78.06 81 SER A CA 1
ATOM 629 C C . SER A 1 81 ? 11.687 3.034 -1.763 1.00 78.06 81 SER A C 1
ATOM 631 O O . SER A 1 81 ? 12.519 3.825 -2.205 1.00 78.06 81 SER A O 1
ATOM 633 N N . THR A 1 82 ? 10.396 3.353 -1.632 1.00 74.62 82 THR A N 1
ATOM 634 C CA . THR A 1 82 ? 9.861 4.676 -1.994 1.00 74.62 82 THR A CA 1
ATOM 635 C C . THR A 1 82 ? 9.909 5.695 -0.860 1.00 74.62 82 THR A C 1
ATOM 637 O O . THR A 1 82 ? 9.648 6.869 -1.118 1.00 74.62 82 THR A O 1
ATOM 640 N N . LYS A 1 83 ? 10.227 5.277 0.377 1.00 71.94 83 LYS A N 1
ATOM 641 C CA . LYS A 1 83 ? 10.310 6.137 1.577 1.00 71.94 83 LYS A CA 1
ATOM 642 C C . LYS A 1 83 ? 9.161 7.145 1.670 1.00 71.94 83 LYS A C 1
ATOM 644 O O . LYS A 1 83 ? 9.364 8.347 1.817 1.00 71.94 83 LYS A O 1
ATOM 649 N N . SER A 1 84 ? 7.942 6.658 1.493 1.00 6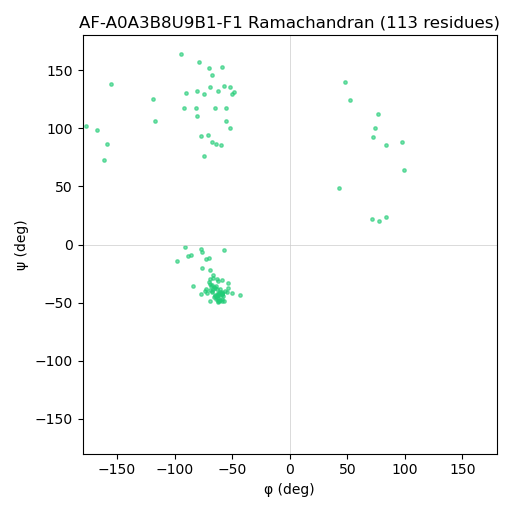9.19 84 SER A N 1
ATOM 650 C CA . SER A 1 84 ? 6.759 7.513 1.491 1.00 69.19 84 SER A CA 1
ATOM 651 C C . SER A 1 84 ? 6.193 7.631 2.900 1.00 69.19 84 SER A C 1
ATOM 653 O O . SER A 1 84 ? 5.973 6.610 3.547 1.00 69.19 84 SER A O 1
ATOM 655 N N . SER A 1 85 ? 5.932 8.854 3.359 1.00 70.94 85 SER A N 1
ATOM 656 C CA . SER A 1 85 ? 5.254 9.096 4.637 1.00 70.94 85 SER A CA 1
ATOM 657 C C . SER A 1 85 ? 3.744 8.932 4.475 1.00 70.94 85 SER A C 1
ATOM 659 O O . SER A 1 85 ? 3.137 9.478 3.548 1.00 70.94 85 SER A O 1
ATOM 661 N N . TYR A 1 86 ? 3.130 8.182 5.387 1.00 80.00 86 TYR A N 1
ATOM 662 C CA . TYR A 1 86 ? 1.698 7.904 5.382 1.00 80.00 86 TYR A CA 1
ATOM 663 C C . TYR A 1 86 ? 1.047 8.485 6.631 1.00 80.00 86 TYR A C 1
ATOM 665 O O . TYR A 1 86 ? 1.130 7.905 7.708 1.00 80.00 86 TYR A O 1
ATOM 673 N N . HIS A 1 87 ? 0.304 9.578 6.476 1.00 80.81 87 HIS A N 1
ATOM 674 C CA . HIS A 1 87 ? -0.516 10.098 7.566 1.00 80.81 87 HIS A CA 1
ATOM 675 C C . HIS A 1 87 ? -1.789 9.259 7.713 1.00 80.81 87 HIS A C 1
ATOM 677 O O . HIS A 1 87 ? -2.795 9.481 7.030 1.00 80.81 87 HIS A O 1
ATOM 683 N N . LEU A 1 88 ? -1.724 8.262 8.594 1.00 83.44 88 LEU A N 1
ATOM 684 C CA . LEU A 1 88 ? -2.845 7.390 8.921 1.00 83.44 88 LEU A CA 1
ATOM 685 C C . LEU A 1 88 ? -3.634 7.919 10.121 1.00 83.44 88 LEU A C 1
ATOM 687 O O . LEU A 1 88 ? -3.154 7.960 11.248 1.00 83.44 88 LEU A O 1
ATOM 691 N N . SER A 1 89 ? -4.900 8.254 9.895 1.00 86.94 89 SER A N 1
ATOM 692 C CA . SER A 1 89 ? -5.881 8.447 10.967 1.00 86.94 89 SER A CA 1
ATOM 693 C C . SER A 1 89 ? -6.397 7.102 11.496 1.00 86.94 89 SER A C 1
ATOM 695 O O . SER A 1 89 ? -6.446 6.110 10.765 1.00 86.94 89 SER A O 1
ATOM 697 N N . GLN A 1 90 ? -6.904 7.071 12.735 1.00 87.31 90 GLN A N 1
ATOM 698 C CA . GLN A 1 90 ? -7.537 5.865 13.302 1.00 87.31 90 GLN A CA 1
ATOM 699 C C . GLN A 1 90 ? -8.659 5.291 12.420 1.00 87.31 90 GLN A C 1
ATOM 701 O O . GLN A 1 90 ? -8.853 4.078 12.349 1.00 87.31 90 GLN A O 1
ATOM 706 N N . THR A 1 91 ? -9.403 6.144 11.713 1.00 89.38 91 THR A N 1
ATOM 707 C CA . THR A 1 91 ? -10.458 5.7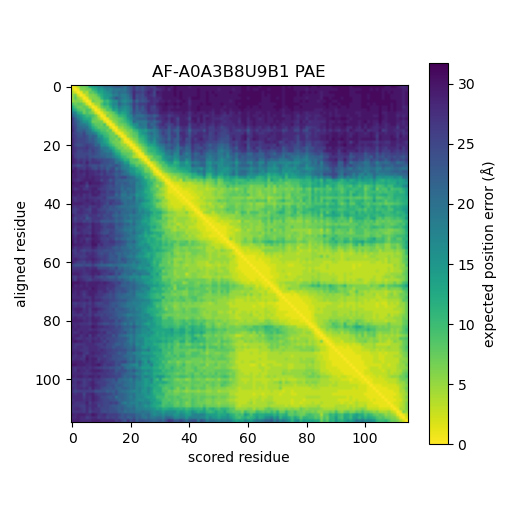02 10.790 1.00 89.38 91 THR A CA 1
ATOM 708 C C . THR A 1 91 ? -9.881 4.989 9.566 1.00 89.38 91 THR A C 1
ATOM 710 O O . THR A 1 91 ? -10.468 4.019 9.091 1.00 89.38 91 THR A O 1
ATOM 713 N N . GLN A 1 92 ? -8.725 5.430 9.064 1.00 88.56 92 GLN A N 1
ATOM 714 C CA . GLN A 1 92 ? -8.032 4.768 7.955 1.00 88.56 92 GLN A CA 1
ATOM 715 C C . GLN A 1 92 ? -7.400 3.447 8.390 1.00 88.56 92 GLN A C 1
ATOM 717 O O . GLN A 1 92 ? -7.493 2.479 7.644 1.00 88.56 92 GLN A O 1
ATOM 722 N N . ILE A 1 93 ? -6.843 3.378 9.603 1.00 88.25 93 ILE A N 1
ATOM 723 C CA . ILE A 1 93 ? -6.321 2.130 10.180 1.00 88.25 93 ILE A CA 1
ATOM 724 C C . ILE A 1 93 ? -7.434 1.080 10.262 1.00 88.25 93 ILE A C 1
ATOM 726 O O . ILE A 1 93 ? -7.269 -0.026 9.755 1.00 88.25 93 ILE A O 1
ATOM 730 N N . ARG A 1 94 ? -8.607 1.441 10.801 1.00 90.19 94 ARG A N 1
ATOM 731 C CA . ARG A 1 94 ? -9.763 0.529 10.833 1.00 90.19 94 ARG A CA 1
ATOM 732 C C . ARG A 1 94 ? -10.218 0.109 9.438 1.00 90.19 94 ARG A C 1
ATOM 734 O O . ARG A 1 94 ? -10.478 -1.063 9.221 1.00 90.19 94 ARG A O 1
ATOM 741 N N . ARG A 1 95 ? -10.246 1.031 8.467 1.00 89.56 95 ARG A N 1
ATOM 742 C CA . ARG A 1 95 ? -10.558 0.685 7.068 1.00 89.56 95 ARG A CA 1
ATOM 743 C C . ARG A 1 95 ? -9.571 -0.311 6.464 1.00 89.56 95 ARG A C 1
ATOM 745 O O . ARG A 1 95 ? -9.997 -1.159 5.691 1.00 89.56 95 ARG A O 1
ATOM 752 N N . LEU A 1 96 ? -8.280 -0.199 6.777 1.00 88.69 96 LEU A N 1
ATOM 753 C CA . LEU A 1 96 ? -7.268 -1.155 6.323 1.00 88.69 96 LEU A CA 1
ATOM 754 C C . LEU A 1 96 ? -7.523 -2.540 6.934 1.00 88.69 96 LEU A C 1
ATOM 756 O O . LEU A 1 96 ? -7.524 -3.530 6.209 1.00 88.69 96 LEU A O 1
ATOM 760 N N . GLN A 1 97 ? -7.822 -2.596 8.234 1.00 89.62 97 GLN A N 1
ATOM 761 C CA . GLN A 1 97 ? -8.160 -3.842 8.932 1.00 89.62 97 GLN A CA 1
ATOM 762 C C . GLN A 1 97 ? -9.428 -4.494 8.358 1.00 89.62 97 GLN A C 1
ATOM 764 O O . GLN A 1 97 ? -9.395 -5.668 7.997 1.00 89.62 97 GLN A O 1
ATOM 769 N N . ASP A 1 98 ? -10.508 -3.725 8.185 1.00 90.25 98 ASP A N 1
ATOM 770 C CA . ASP A 1 98 ? -11.773 -4.200 7.601 1.00 90.25 98 ASP A CA 1
ATOM 771 C C . ASP A 1 98 ? -11.609 -4.668 6.149 1.00 90.25 98 ASP A C 1
ATOM 773 O O . ASP A 1 98 ? -12.306 -5.574 5.695 1.00 90.25 98 ASP A O 1
ATOM 777 N N . ALA A 1 99 ? -10.682 -4.062 5.402 1.00 87.31 99 ALA A N 1
ATOM 778 C CA . ALA A 1 99 ? -10.391 -4.451 4.028 1.00 87.31 99 ALA A CA 1
ATOM 779 C C . ALA A 1 99 ? -9.540 -5.729 3.911 1.00 87.31 99 ALA A C 1
ATOM 781 O O . ALA A 1 99 ? -9.298 -6.182 2.790 1.00 87.31 99 ALA A O 1
ATOM 782 N N . GLY A 1 100 ? -9.096 -6.300 5.037 1.00 86.31 100 GLY A N 1
ATOM 783 C CA . GLY A 1 100 ? -8.265 -7.502 5.083 1.00 86.31 100 GLY A CA 1
ATOM 784 C C . GLY A 1 100 ? -6.774 -7.230 4.890 1.00 86.31 100 GLY A C 1
ATOM 785 O O . GLY A 1 100 ? -6.052 -8.121 4.449 1.00 86.31 100 GLY A O 1
ATOM 786 N N . VAL A 1 101 ? -6.307 -6.011 5.179 1.00 88.12 101 VAL A N 1
ATOM 787 C CA . VAL A 1 101 ? -4.876 -5.691 5.139 1.00 88.12 101 VAL A CA 1
ATOM 788 C C . VAL A 1 101 ? -4.170 -6.294 6.347 1.00 88.12 101 VAL A C 1
ATOM 790 O O . VAL A 1 101 ? -4.585 -6.096 7.491 1.00 88.12 101 VAL A O 1
ATOM 793 N N . SER A 1 102 ? -3.080 -7.016 6.091 1.00 88.25 102 SER A N 1
ATOM 794 C CA . SER A 1 102 ? -2.255 -7.627 7.131 1.00 88.25 102 SER A CA 1
ATOM 795 C C . SER A 1 102 ? -1.733 -6.591 8.128 1.00 88.25 102 SER A C 1
ATOM 797 O O . SER A 1 102 ? -1.208 -5.546 7.739 1.00 88.25 102 SER A O 1
ATOM 799 N N . GLN A 1 103 ? -1.789 -6.923 9.423 1.00 87.31 103 GLN A N 1
ATOM 800 C CA . GLN A 1 103 ? -1.292 -6.061 10.510 1.00 87.31 103 GLN A CA 1
ATOM 801 C C . GLN A 1 103 ? 0.162 -5.628 10.289 1.00 87.31 103 GLN A C 1
ATOM 803 O O . GLN A 1 103 ? 0.474 -4.466 10.496 1.00 87.31 103 GLN A O 1
ATOM 808 N N . ARG A 1 104 ? 1.022 -6.505 9.746 1.00 88.81 104 ARG A N 1
ATOM 809 C CA . ARG A 1 104 ? 2.421 -6.170 9.414 1.00 88.81 104 ARG A CA 1
ATOM 810 C C . ARG A 1 104 ? 2.550 -4.967 8.475 1.00 88.81 104 ARG A C 1
ATOM 812 O O . ARG A 1 104 ? 3.433 -4.138 8.665 1.00 88.81 104 ARG A O 1
ATOM 819 N N . VAL A 1 105 ? 1.673 -4.861 7.476 1.00 87.69 105 VAL A N 1
ATOM 820 C CA . VAL A 1 105 ? 1.673 -3.733 6.531 1.00 87.69 105 VAL A CA 1
ATOM 821 C C . VAL A 1 105 ? 1.167 -2.470 7.223 1.00 87.69 105 VAL A C 1
ATOM 823 O O . VAL A 1 105 ? 1.742 -1.401 7.048 1.00 87.69 105 VAL A O 1
ATOM 826 N N . ILE A 1 106 ? 0.119 -2.593 8.043 1.00 89.00 106 ILE A N 1
ATOM 827 C CA . ILE A 1 106 ? -0.450 -1.474 8.805 1.00 89.00 106 ILE A CA 1
ATOM 828 C C . ILE A 1 106 ? 0.581 -0.915 9.793 1.00 89.00 106 ILE A C 1
ATOM 830 O O . ILE A 1 106 ? 0.821 0.291 9.803 1.00 89.00 106 ILE A O 1
ATOM 834 N N . ASP A 1 107 ? 1.232 -1.782 10.567 1.00 88.81 107 ASP A N 1
ATOM 835 C CA . ASP A 1 107 ? 2.299 -1.413 11.497 1.00 88.81 107 ASP A CA 1
ATOM 836 C C . ASP A 1 107 ? 3.451 -0.739 10.760 1.00 88.81 107 ASP A C 1
ATOM 838 O O . ASP A 1 107 ? 3.954 0.289 11.212 1.00 88.81 107 ASP A O 1
ATOM 842 N N . PHE A 1 108 ? 3.844 -1.268 9.598 1.00 86.50 108 PHE A N 1
ATOM 843 C CA . PHE A 1 108 ? 4.868 -0.640 8.773 1.00 86.50 108 PHE A CA 1
ATOM 844 C C . PHE A 1 108 ? 4.463 0.782 8.362 1.00 86.50 108 PHE A C 1
ATOM 846 O O . PHE A 1 108 ? 5.253 1.703 8.548 1.00 86.50 108 PHE A O 1
ATOM 853 N N . MET A 1 109 ? 3.227 0.984 7.888 1.00 85.19 109 MET A N 1
ATOM 854 C CA . MET A 1 109 ? 2.717 2.308 7.508 1.00 85.19 109 MET A CA 1
ATOM 855 C C . MET A 1 109 ? 2.742 3.307 8.668 1.00 85.19 109 MET A C 1
ATOM 857 O O . MET A 1 109 ? 3.145 4.452 8.469 1.00 85.19 109 MET A O 1
ATOM 861 N N . ILE A 1 110 ? 2.347 2.871 9.870 1.00 85.56 110 ILE A N 1
ATOM 862 C CA . ILE A 1 110 ? 2.363 3.695 11.089 1.00 85.56 110 ILE A CA 1
ATOM 863 C C . ILE A 1 110 ? 3.800 4.060 11.478 1.00 85.56 110 ILE A C 1
ATOM 865 O O . ILE A 1 110 ? 4.078 5.209 11.808 1.00 85.56 110 ILE A O 1
ATOM 869 N N . ASN A 1 111 ? 4.725 3.099 11.418 1.00 83.69 111 ASN A N 1
ATOM 870 C CA . ASN A 1 111 ? 6.129 3.337 11.752 1.00 83.69 111 ASN A CA 1
ATOM 871 C C . ASN A 1 111 ? 6.834 4.215 10.708 1.00 83.69 111 ASN A C 1
ATOM 873 O O . ASN A 1 111 ? 7.707 4.994 11.069 1.00 83.69 111 ASN A O 1
ATOM 877 N N . SER A 1 112 ? 6.454 4.142 9.429 1.00 73.44 112 SER A N 1
ATOM 878 C CA . SER A 1 112 ? 7.052 4.968 8.369 1.00 73.44 112 SER A CA 1
ATOM 879 C C . SER A 1 112 ? 6.701 6.463 8.434 1.00 73.44 112 SER A C 1
ATOM 881 O O . SER A 1 112 ? 7.333 7.248 7.741 1.00 73.44 112 SER A O 1
ATOM 883 N N . ASP A 1 113 ? 5.736 6.876 9.262 1.00 63.59 113 ASP A N 1
ATOM 884 C CA . ASP A 1 113 ? 5.501 8.296 9.594 1.00 63.59 113 ASP A CA 1
ATOM 885 C C . ASP A 1 113 ? 6.545 8.843 10.592 1.00 63.59 113 ASP A C 1
ATOM 887 O O . ASP A 1 113 ? 6.752 10.048 10.674 1.00 63.59 113 ASP A O 1
ATOM 891 N N . GLN A 1 114 ? 7.232 7.962 11.331 1.00 55.03 114 GLN A N 1
ATOM 892 C CA . GLN A 1 114 ? 8.144 8.321 12.427 1.00 55.03 114 GLN A CA 1
ATOM 893 C C . GLN A 1 114 ? 9.610 8.529 11.994 1.00 55.03 114 GLN A C 1
ATOM 895 O O . GLN A 1 114 ? 10.445 8.844 12.845 1.00 55.03 114 GLN A O 1
ATOM 900 N N . PHE A 1 115 ? 9.942 8.327 10.713 1.00 49.38 115 PHE A N 1
ATOM 901 C CA . PHE A 1 115 ? 11.305 8.425 10.164 1.00 49.38 115 PHE A CA 1
ATOM 902 C C . PHE A 1 115 ? 11.405 9.493 9.077 1.00 49.38 115 PHE A C 1
ATOM 904 O O . PHE A 1 115 ? 12.461 10.165 9.034 1.00 49.38 115 PHE A O 1
#

Solvent-accessible surface area (backbone atoms only — not comparable to full-atom values): 7265 Å² total; per-residue (Å²): 138,87,83,90,84,83,94,81,87,87,88,78,94,73,72,90,75,78,75,79,86,73,73,69,76,36,82,63,52,76,74,56,49,75,65,57,50,52,51,37,48,72,76,39,47,73,51,49,54,31,44,50,72,53,46,67,80,49,75,69,44,53,41,51,41,37,68,67,67,50,57,60,68,60,55,46,52,44,48,62,73,48,69,52,70,43,93,74,49,74,70,53,51,51,50,38,51,76,58,61,37,55,65,71,46,52,52,46,41,60,54,44,55,77,114

Radius of gyration: 23.65 Å; Cα contacts (8 Å, |Δi|>4): 91; chains: 1; bounding box: 70×30×58 Å

Sequence (115 aa):
MKLLYWCLLGSCIAGYAQQPSFSAPSRAASSLDTQDRKVMQRSSPRTVDRMDRGDPLTLNDVIKLSQSGINDDHIIQYMQSTKSSYHLSQTQIRRLQDAGVSQRVIDFMINSDQF

Nearest PDB structures (foldseek):
  5fzq-assembly1_B  TM=3.191E-01  e=3.176E+00  synthetic construct
  6vl6-assembly1_B  TM=2.826E-01  e=4.782E+00  synthetic construct

Foldseek 3Di:
DDDDDDDDDDDDPPDPPDDDPPPPQQPLVVVQDPVLLVLCCVQPVPLSVCSRVLHDQDLVNLLSSVVSVPDLVSLLVSCVSSLDQDDDDPVSLVVCVVSRRDPSNSVSNVVSNVD